Protein AF-A0A2R6EDR6-F1 (afdb_monomer)

Radius of gyration: 17.84 Å; Cα contacts (8 Å, |Δi|>4): 99; chains: 1; bounding box: 62×24×42 Å

Sequence (109 aa):
MAAHDSSTVDLGLPDVAFVVLALLSVALAVVAQLLWILGFDMTGLDAFAPDVVFTVVGPAVSVALVPTAIAAVRYSRRTAAAVGAGVLAAALAVAAFTVRLYALCGPGC

Foldseek 3Di:
DDPPPPVPPPDDPVNVVLVVLLVVLLVCLVVLLVVLVVVCVVVVVPVVDPPCVSQAQRSLLVSLCVSLVVCVVPHPNVSSVVSSVVSSVSSNVVSVVVVVVVVVVPPDD

Secondary structure (DSSP, 8-state):
------------HHHHHHHHHHHHHHHTHHHHHHHHHHHHHHHT-TTTS-HHIIIIIHHHHHHHHHHHHHHHHHS-HHHH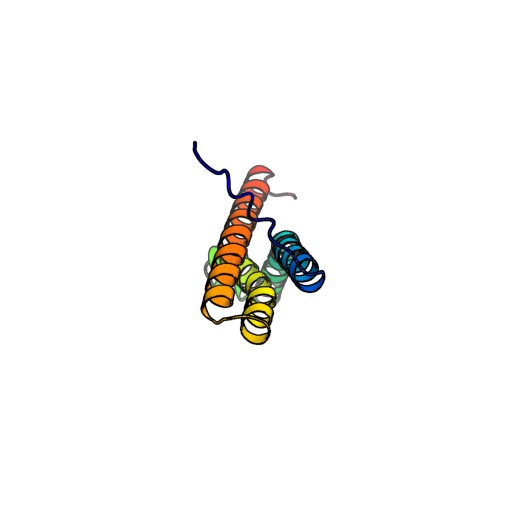HHHHHHHHHHHHHHHHHHHHHHHHH-TT-

pLDDT: mean 84.77, std 14.76, range [40.25, 96.69]

Structure (mmCIF, N/CA/C/O backbone):
data_AF-A0A2R6EDR6-F1
#
_entry.id   AF-A0A2R6EDR6-F1
#
loop_
_atom_site.group_PDB
_atom_site.id
_atom_site.type_symbol
_atom_site.label_atom_id
_atom_site.label_alt_id
_atom_site.label_comp_id
_atom_site.label_asym_id
_atom_site.label_entity_id
_atom_site.label_seq_id
_atom_site.pdbx_PDB_ins_code
_atom_site.Cartn_x
_atom_site.Cartn_y
_atom_site.Cartn_z
_atom_site.occupancy
_atom_site.B_iso_or_equiv
_atom_site.auth_seq_id
_atom_site.auth_comp_id
_atom_site.auth_asym_id
_atom_site.auth_atom_id
_atom_site.pdbx_PDB_model_num
ATOM 1 N N . MET A 1 1 ? -43.194 13.782 10.899 1.00 40.25 1 MET A N 1
ATOM 2 C CA . MET A 1 1 ? -42.186 14.025 11.953 1.00 40.25 1 MET A CA 1
ATOM 3 C C . MET A 1 1 ? -41.065 13.019 11.754 1.00 40.25 1 MET A C 1
ATOM 5 O O . MET A 1 1 ? -41.198 11.887 12.187 1.00 40.25 1 MET A O 1
ATOM 9 N N . ALA A 1 2 ? -40.034 13.391 10.995 1.00 45.50 2 ALA A N 1
ATOM 10 C CA . ALA A 1 2 ? -38.825 12.589 10.842 1.00 45.50 2 ALA A CA 1
ATOM 11 C C . ALA A 1 2 ? -37.788 13.182 11.797 1.00 45.50 2 ALA A C 1
ATOM 13 O O . ALA A 1 2 ? -37.375 14.327 11.619 1.00 45.50 2 ALA A O 1
ATOM 14 N N . ALA A 1 3 ? -37.455 12.447 12.855 1.00 45.38 3 ALA A N 1
ATOM 15 C CA . ALA A 1 3 ? -36.348 12.798 13.723 1.00 45.38 3 ALA A CA 1
ATOM 16 C C . ALA A 1 3 ? -35.061 12.632 12.905 1.00 45.38 3 ALA A C 1
ATOM 18 O O . ALA A 1 3 ? -34.669 11.516 12.569 1.00 45.38 3 ALA A O 1
ATOM 19 N N . HIS A 1 4 ? -34.443 13.750 12.525 1.00 47.88 4 HIS A N 1
ATOM 20 C CA . HIS A 1 4 ? -33.033 13.754 12.170 1.00 47.88 4 HIS A CA 1
ATOM 21 C C . HIS A 1 4 ? -32.268 13.460 13.458 1.00 47.88 4 HIS A C 1
ATOM 23 O O . HIS A 1 4 ? -31.969 14.369 14.228 1.00 47.88 4 HIS A O 1
ATOM 29 N N . ASP A 1 5 ? -32.002 12.179 13.701 1.00 43.84 5 ASP A N 1
ATOM 30 C CA . ASP A 1 5 ? -30.970 11.751 14.635 1.00 43.84 5 ASP A CA 1
ATOM 31 C C . ASP A 1 5 ? -29.640 12.268 14.079 1.00 43.84 5 ASP A C 1
ATOM 33 O O . ASP A 1 5 ? -28.989 11.651 13.231 1.00 43.84 5 ASP A O 1
ATOM 37 N N . SER A 1 6 ? -29.261 13.473 14.501 1.00 50.47 6 SER A N 1
ATOM 38 C CA . SER A 1 6 ? -27.889 13.936 14.405 1.00 50.47 6 SER A CA 1
ATOM 39 C C . SER A 1 6 ? -27.084 13.075 15.370 1.00 50.47 6 SER A C 1
ATOM 41 O O . SER A 1 6 ? -26.890 13.435 16.529 1.00 50.47 6 SER A O 1
ATOM 43 N N . SER A 1 7 ? -26.673 11.897 14.904 1.00 50.16 7 SER A N 1
ATOM 44 C CA . SER A 1 7 ? -25.724 11.044 15.606 1.00 50.16 7 SER A CA 1
ATOM 45 C C . SER A 1 7 ? -24.406 11.807 15.666 1.00 50.16 7 SER A C 1
ATOM 47 O O . SER A 1 7 ? -23.579 11.727 14.759 1.00 50.16 7 SER A O 1
ATOM 49 N N . THR A 1 8 ? -24.242 12.624 16.702 1.00 48.28 8 THR A N 1
ATOM 50 C CA . THR A 1 8 ? -22.974 13.243 17.067 1.00 48.28 8 THR A CA 1
ATOM 51 C C . THR A 1 8 ? -22.008 12.104 17.342 1.00 48.28 8 THR A C 1
ATOM 53 O O . THR A 1 8 ? -22.076 11.453 18.382 1.00 48.28 8 THR A O 1
ATOM 56 N N . VAL A 1 9 ? -21.173 11.792 16.353 1.00 58.84 9 VAL A N 1
ATOM 57 C CA . VAL A 1 9 ? -20.065 10.857 16.516 1.00 58.84 9 VAL A CA 1
ATOM 58 C C . VAL A 1 9 ? -19.105 11.527 17.490 1.00 58.84 9 VAL A C 1
ATOM 60 O O . VAL A 1 9 ? -18.421 12.482 17.128 1.00 58.84 9 VAL A O 1
ATOM 63 N N . ASP A 1 10 ? -19.115 11.073 18.737 1.00 56.03 10 ASP A N 1
ATOM 64 C CA . ASP A 1 10 ? -18.193 11.528 19.773 1.00 56.03 10 ASP A CA 1
ATOM 65 C C . ASP A 1 10 ? -16.808 10.942 19.443 1.00 56.03 10 ASP A C 1
ATOM 67 O O . ASP A 1 10 ? -16.449 9.844 19.870 1.00 56.03 10 ASP A O 1
ATOM 71 N N . LEU A 1 11 ? -16.077 11.603 18.537 1.00 61.75 11 LEU A N 1
ATOM 72 C CA . LEU A 1 11 ? -14.729 11.188 18.156 1.00 61.75 11 LEU A CA 1
ATOM 73 C C . LEU A 1 11 ? -13.779 11.510 19.304 1.00 61.75 11 LEU A C 1
ATOM 75 O O . LEU A 1 11 ? -13.479 12.674 19.579 1.00 61.75 11 LEU A O 1
ATOM 79 N N . GLY A 1 12 ? -13.241 10.468 19.930 1.00 77.19 12 GLY A N 1
ATOM 80 C CA . GLY A 1 12 ? -12.135 10.641 20.853 1.00 77.19 12 GLY A CA 1
ATOM 81 C C . GLY A 1 12 ? -10.914 11.213 20.126 1.00 77.19 12 GLY A C 1
ATOM 82 O O . GLY A 1 12 ? -10.656 10.907 18.961 1.00 77.19 12 GLY A O 1
ATOM 83 N N . LEU A 1 13 ? -10.090 11.984 20.841 1.00 82.19 13 LEU A N 1
ATOM 84 C CA . LEU A 1 13 ? -8.745 12.374 20.395 1.00 82.19 13 LEU A CA 1
ATOM 85 C C . LEU A 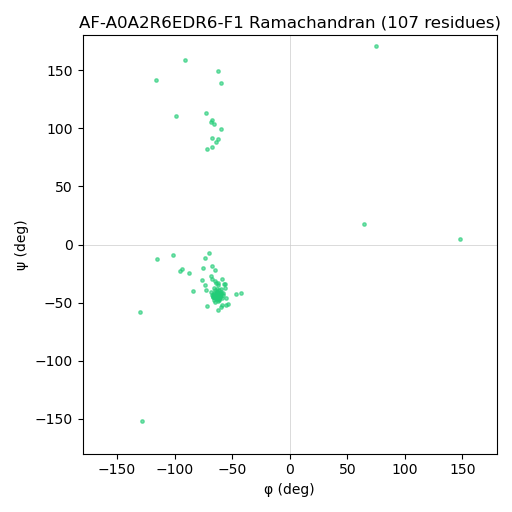1 13 ? -7.935 11.222 19.739 1.00 82.19 13 LEU A C 1
ATOM 87 O O . LEU A 1 13 ? -7.300 11.478 18.712 1.00 82.19 13 LEU A O 1
ATOM 91 N N . PRO A 1 14 ? -7.944 9.967 20.253 1.00 81.75 14 PRO A N 1
ATOM 92 C CA . PRO A 1 14 ? -7.264 8.852 19.585 1.00 81.75 14 PRO A CA 1
ATOM 93 C C . PRO A 1 14 ? -7.817 8.520 18.191 1.00 81.75 14 PRO A C 1
ATOM 95 O O . PRO A 1 14 ? -7.036 8.148 17.317 1.00 81.75 14 PRO A O 1
ATOM 98 N N . ASP A 1 15 ? -9.117 8.692 17.954 1.00 85.88 15 ASP A N 1
ATOM 99 C CA . ASP A 1 15 ? -9.733 8.420 16.652 1.00 85.88 15 ASP A CA 1
ATOM 100 C C . ASP A 1 15 ? -9.351 9.492 15.630 1.00 85.88 15 ASP A C 1
ATOM 102 O O . ASP A 1 15 ? -9.016 9.177 14.489 1.00 85.88 15 ASP A O 1
ATOM 106 N N . VAL A 1 16 ? -9.296 10.758 16.057 1.00 87.75 16 VAL A N 1
ATOM 107 C CA . VAL A 1 16 ? -8.802 11.861 15.218 1.00 87.75 16 VAL A CA 1
ATOM 108 C C . VAL A 1 16 ? -7.335 11.643 14.848 1.00 87.75 16 VAL A C 1
ATOM 110 O O . VAL A 1 16 ? -6.974 11.741 13.676 1.00 87.75 16 VAL A O 1
ATOM 113 N N . ALA A 1 17 ? -6.490 11.292 15.822 1.00 88.56 17 ALA A N 1
ATOM 114 C CA . ALA A 1 17 ? -5.079 11.002 15.574 1.00 88.56 17 ALA A CA 1
ATOM 115 C C . ALA A 1 17 ? -4.899 9.831 14.593 1.00 88.56 17 ALA A C 1
ATOM 117 O O . ALA A 1 17 ? -4.030 9.877 13.722 1.00 88.56 17 ALA A O 1
ATOM 118 N N . PHE A 1 18 ? -5.749 8.807 14.694 1.00 90.94 18 PHE A N 1
ATOM 119 C CA . PHE A 1 18 ? -5.739 7.674 13.778 1.00 90.94 18 PHE A CA 1
ATOM 120 C C . PHE A 1 18 ? -6.152 8.062 12.351 1.00 90.94 18 PHE A C 1
ATOM 122 O O . PHE A 1 18 ? -5.496 7.660 11.390 1.00 90.94 18 PHE A O 1
ATOM 129 N N . VAL A 1 19 ? -7.194 8.883 12.195 1.00 90.12 19 VAL A N 1
ATOM 130 C CA . VAL A 1 19 ? -7.610 9.395 10.879 1.00 90.12 19 VAL A CA 1
ATOM 131 C C . VAL A 1 19 ? -6.501 10.235 10.249 1.00 90.12 19 VAL A C 1
ATOM 133 O O . VAL A 1 19 ? -6.165 10.031 9.083 1.00 90.12 19 VAL A O 1
ATOM 136 N N . VAL A 1 20 ? -5.879 11.130 11.020 1.00 92.25 20 VAL A N 1
ATOM 137 C CA . VAL A 1 20 ? -4.739 11.933 10.552 1.00 92.25 20 VAL A CA 1
ATOM 138 C C . VAL A 1 20 ? -3.584 11.032 10.121 1.00 92.25 20 VAL A C 1
ATOM 140 O O . VAL A 1 20 ? -3.003 11.254 9.063 1.00 92.25 20 VAL A O 1
ATOM 143 N N . LEU A 1 21 ? -3.283 9.977 10.881 1.00 92.50 21 LEU A N 1
ATOM 144 C CA . LEU A 1 21 ? -2.257 9.004 10.514 1.00 92.50 21 LEU A CA 1
ATOM 145 C C . LEU A 1 21 ? -2.581 8.288 9.196 1.00 92.50 21 LEU A C 1
ATOM 147 O O . LEU A 1 21 ? -1.693 8.123 8.361 1.00 92.50 21 LEU A O 1
ATOM 151 N N . ALA A 1 22 ? -3.831 7.869 8.995 1.00 90.94 22 ALA A N 1
ATOM 152 C CA . ALA A 1 22 ? -4.255 7.222 7.757 1.00 90.94 22 ALA A CA 1
ATOM 153 C C . ALA A 1 22 ? -4.123 8.170 6.552 1.00 90.94 22 ALA A C 1
ATOM 155 O O . ALA A 1 2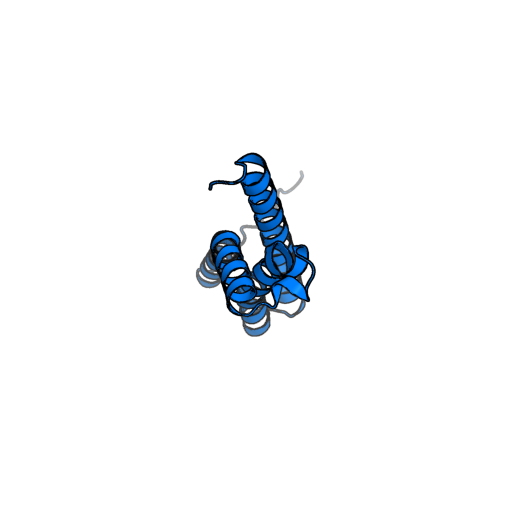2 ? -3.626 7.763 5.504 1.00 90.94 22 ALA A O 1
ATOM 156 N N . LEU A 1 23 ? -4.491 9.444 6.713 1.00 93.50 23 LEU A N 1
ATOM 157 C CA . LEU A 1 23 ? -4.325 10.463 5.673 1.00 93.50 23 LEU A CA 1
ATOM 158 C C . LEU A 1 23 ? -2.851 10.752 5.375 1.00 93.50 23 LEU A C 1
ATOM 160 O O . LEU A 1 23 ? -2.461 10.817 4.210 1.00 93.50 23 LEU A O 1
ATOM 164 N N . LEU A 1 24 ? -2.020 10.880 6.413 1.00 94.44 24 LEU A N 1
ATOM 165 C CA . LEU A 1 24 ? -0.576 11.051 6.259 1.00 94.44 24 LEU A CA 1
ATOM 166 C C . LEU A 1 24 ? 0.046 9.850 5.547 1.00 94.44 24 LEU A C 1
ATOM 168 O O . LEU A 1 24 ? 0.845 10.035 4.639 1.00 94.44 24 LEU A O 1
ATOM 172 N N . SER A 1 25 ? -0.359 8.629 5.895 1.00 92.56 25 SER A N 1
ATOM 173 C CA . SER A 1 25 ? 0.078 7.410 5.208 1.00 92.56 25 SER A CA 1
ATOM 174 C C . SER A 1 25 ? -0.214 7.470 3.701 1.00 92.56 25 SER A C 1
ATOM 176 O O . SER A 1 25 ? 0.687 7.223 2.900 1.00 92.56 25 SER A O 1
ATOM 178 N N . VAL A 1 26 ? -1.419 7.892 3.298 1.00 92.62 26 VAL A N 1
ATOM 179 C CA . VAL A 1 26 ? -1.750 8.088 1.874 1.00 92.62 26 VAL A CA 1
ATOM 180 C C . VAL A 1 26 ? -0.883 9.180 1.242 1.00 92.62 26 VAL A C 1
ATOM 182 O O . VAL A 1 26 ? -0.390 8.995 0.133 1.00 92.62 26 VAL A O 1
ATOM 185 N N . ALA A 1 27 ? -0.646 10.299 1.932 1.00 92.25 27 ALA A N 1
ATOM 186 C CA . ALA A 1 27 ? 0.222 11.365 1.426 1.00 92.25 27 ALA A CA 1
ATOM 187 C C . ALA A 1 27 ? 1.676 10.894 1.221 1.00 92.25 27 ALA A C 1
ATOM 189 O O . ALA A 1 27 ? 2.329 11.290 0.256 1.00 92.25 27 ALA A O 1
ATOM 190 N N . LEU A 1 28 ? 2.167 9.992 2.079 1.00 92.94 28 LEU A N 1
ATOM 191 C CA . LEU A 1 28 ? 3.480 9.363 1.932 1.00 92.94 28 LEU A CA 1
ATOM 192 C C . LEU A 1 28 ? 3.567 8.376 0.754 1.00 92.94 28 LEU A C 1
ATOM 194 O O . LEU A 1 28 ? 4.675 7.938 0.445 1.00 92.94 28 LEU A O 1
ATOM 198 N N . ALA A 1 29 ? 2.468 8.049 0.061 1.00 91.25 29 ALA A N 1
ATOM 199 C CA . AL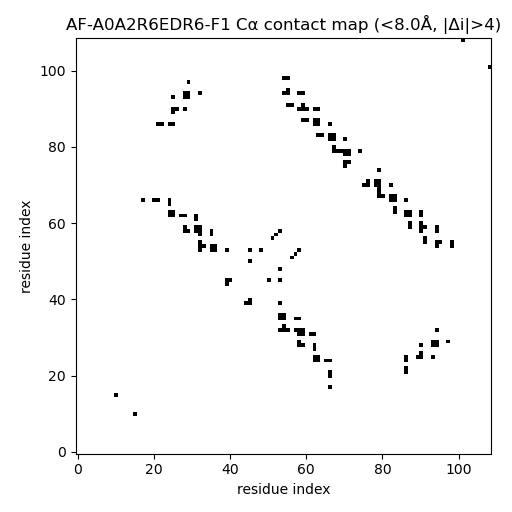A A 1 29 ? 2.491 7.133 -1.084 1.00 91.25 29 ALA A CA 1
ATOM 200 C C . ALA A 1 29 ? 3.461 7.586 -2.186 1.00 91.25 29 ALA A C 1
ATOM 202 O O . ALA A 1 29 ? 4.161 6.751 -2.750 1.00 91.25 29 ALA A O 1
ATOM 203 N N . VAL A 1 30 ? 3.570 8.895 -2.443 1.00 91.19 30 VAL A N 1
ATOM 204 C CA . VAL A 1 30 ? 4.510 9.446 -3.439 1.00 91.19 30 VAL A CA 1
ATOM 205 C C . VAL A 1 30 ? 5.962 9.215 -3.013 1.00 91.19 30 VAL A C 1
ATOM 207 O O . VAL A 1 30 ? 6.798 8.808 -3.814 1.00 91.19 30 VAL A O 1
ATOM 210 N N . VAL A 1 31 ? 6.269 9.422 -1.731 1.00 93.25 31 VAL A N 1
ATOM 211 C CA . VAL A 1 31 ? 7.618 9.195 -1.190 1.00 93.25 31 VAL A CA 1
ATOM 212 C C . VAL A 1 31 ? 7.962 7.708 -1.229 1.00 93.25 31 VAL A C 1
ATOM 214 O O . VAL A 1 31 ? 9.042 7.341 -1.684 1.00 93.25 31 VAL A O 1
ATOM 217 N N . ALA A 1 32 ? 7.034 6.844 -0.808 1.00 92.75 32 ALA A N 1
ATOM 218 C CA . ALA A 1 32 ? 7.202 5.399 -0.903 1.00 92.75 32 ALA A CA 1
ATOM 219 C C . ALA A 1 32 ? 7.435 4.965 -2.356 1.00 92.75 32 ALA A C 1
ATOM 221 O O . ALA A 1 32 ? 8.318 4.157 -2.616 1.00 92.75 32 ALA A O 1
ATOM 222 N N . GLN A 1 33 ? 6.706 5.547 -3.307 1.00 92.56 33 GLN A N 1
ATOM 223 C CA . GLN A 1 33 ? 6.867 5.264 -4.728 1.00 92.56 33 GLN A CA 1
ATOM 224 C C . GLN A 1 33 ? 8.281 5.568 -5.226 1.00 92.56 33 GLN A C 1
ATOM 226 O O . GLN A 1 33 ? 8.890 4.710 -5.861 1.00 92.56 33 GLN A O 1
ATOM 231 N N . LEU A 1 34 ? 8.843 6.723 -4.868 1.00 91.25 34 LEU A N 1
ATOM 232 C CA . LEU A 1 34 ? 10.226 7.065 -5.213 1.00 91.25 34 LEU A CA 1
ATOM 233 C C . LEU A 1 34 ? 11.242 6.100 -4.590 1.00 91.25 34 LEU A C 1
ATOM 235 O O . LEU A 1 34 ? 12.182 5.680 -5.260 1.00 91.25 34 LEU A O 1
ATOM 239 N N . LEU A 1 35 ? 11.045 5.717 -3.325 1.00 93.94 35 LEU A N 1
ATOM 240 C CA . LEU A 1 35 ? 11.939 4.783 -2.635 1.00 93.94 35 LEU A CA 1
ATOM 241 C C . LEU A 1 35 ? 11.916 3.385 -3.258 1.00 93.94 35 LEU A C 1
ATOM 243 O O . LEU A 1 35 ? 12.963 2.750 -3.360 1.00 93.94 35 LEU A O 1
ATOM 247 N N . TRP A 1 36 ? 10.746 2.908 -3.680 1.00 94.69 36 TRP A N 1
ATOM 248 C CA . TRP A 1 36 ? 10.625 1.626 -4.370 1.00 94.69 36 TRP A CA 1
ATOM 249 C C . TRP A 1 36 ? 11.294 1.652 -5.742 1.00 94.69 36 TRP A C 1
ATOM 251 O O . TRP A 1 36 ? 12.034 0.724 -6.050 1.00 94.69 36 TRP A O 1
ATOM 261 N N . ILE A 1 37 ? 11.079 2.709 -6.532 1.00 90.00 37 ILE A N 1
ATOM 262 C CA . ILE A 1 37 ? 11.727 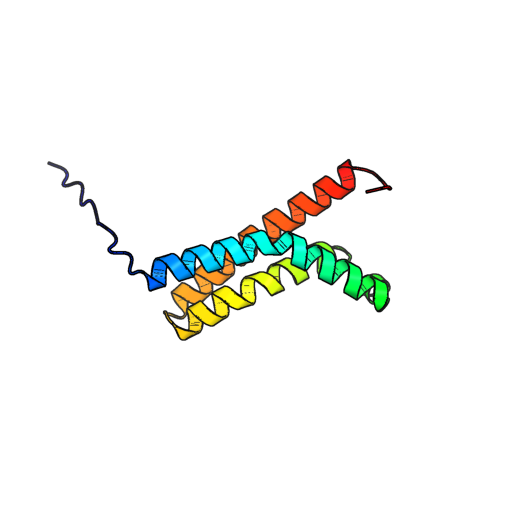2.869 -7.842 1.00 90.00 37 ILE A CA 1
ATOM 263 C C . ILE A 1 37 ? 13.249 2.871 -7.675 1.00 90.00 37 ILE A C 1
ATOM 265 O O . ILE A 1 37 ? 13.929 2.052 -8.286 1.00 90.00 37 ILE A O 1
ATOM 269 N N . LEU A 1 38 ? 13.774 3.717 -6.784 1.00 91.00 38 LEU A N 1
ATOM 270 C CA . LEU A 1 38 ? 15.210 3.799 -6.521 1.00 91.00 38 LEU A CA 1
ATOM 271 C C . LEU A 1 38 ? 15.776 2.471 -6.001 1.00 91.00 38 LEU A C 1
ATOM 273 O O . LEU A 1 38 ? 16.861 2.058 -6.394 1.00 91.00 38 LEU A O 1
ATOM 277 N N . GLY A 1 39 ? 15.053 1.796 -5.107 1.00 90.25 39 GLY A N 1
ATOM 278 C CA . GLY A 1 39 ? 15.478 0.513 -4.556 1.00 90.25 39 GLY A CA 1
ATOM 279 C C . GLY A 1 39 ? 15.562 -0.583 -5.617 1.00 90.25 39 GLY A C 1
ATOM 280 O O . GLY A 1 39 ? 16.531 -1.340 -5.629 1.00 90.25 39 GLY A O 1
ATOM 281 N N . PHE A 1 40 ? 14.574 -0.660 -6.511 1.00 92.06 40 PHE A N 1
ATOM 282 C CA . PHE A 1 40 ? 14.554 -1.646 -7.595 1.00 92.06 40 PHE A CA 1
ATOM 283 C C . PHE A 1 40 ? 15.639 -1.372 -8.638 1.00 92.06 40 PHE A C 1
ATOM 285 O O . PHE A 1 40 ? 16.331 -2.311 -9.025 1.00 92.06 40 PHE A O 1
ATOM 292 N N . ASP A 1 41 ? 15.851 -0.107 -8.997 1.00 88.12 41 ASP A N 1
ATOM 293 C CA . ASP A 1 41 ? 16.903 0.320 -9.928 1.00 88.12 41 ASP A CA 1
ATOM 294 C C . ASP A 1 41 ? 18.307 -0.001 -9.379 1.00 88.12 41 ASP A C 1
ATOM 296 O O . ASP A 1 41 ? 19.112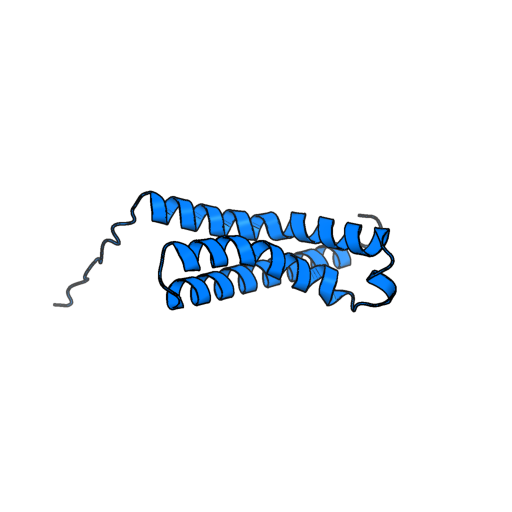 -0.680 -10.012 1.00 88.12 41 ASP A O 1
ATOM 300 N N . MET A 1 42 ? 18.574 0.354 -8.116 1.00 91.88 42 MET A N 1
ATOM 301 C CA . MET A 1 42 ? 19.872 0.099 -7.469 1.00 91.88 42 MET A CA 1
ATOM 302 C C . MET A 1 42 ? 20.190 -1.391 -7.279 1.00 91.88 42 MET A C 1
ATOM 304 O O . MET A 1 42 ? 21.351 -1.757 -7.093 1.00 91.88 42 MET A O 1
ATOM 308 N N . THR A 1 43 ? 19.175 -2.255 -7.275 1.00 89.94 43 THR A N 1
ATOM 309 C CA . THR A 1 43 ? 19.335 -3.706 -7.093 1.00 89.94 43 THR A CA 1
ATOM 310 C C . THR A 1 43 ? 19.260 -4.492 -8.401 1.00 89.94 43 THR A C 1
ATOM 312 O O . THR A 1 43 ? 19.542 -5.691 -8.388 1.00 89.94 43 THR A O 1
ATOM 315 N N . GLY A 1 44 ? 18.891 -3.850 -9.515 1.00 84.56 44 GLY A N 1
ATOM 316 C CA . GLY A 1 44 ? 18.626 -4.513 -10.795 1.00 84.56 44 GLY A CA 1
ATOM 317 C C . GLY A 1 44 ? 17.422 -5.464 -10.757 1.00 84.56 44 GLY A C 1
ATOM 318 O O . GLY A 1 44 ? 17.313 -6.367 -11.588 1.00 84.56 44 GLY A O 1
ATOM 319 N N . LEU A 1 45 ? 16.551 -5.332 -9.747 1.00 85.88 45 LEU A N 1
ATOM 320 C CA . LEU A 1 45 ? 15.333 -6.139 -9.597 1.00 85.88 45 LEU A CA 1
ATOM 321 C C . LEU A 1 45 ? 14.233 -5.706 -10.575 1.00 85.88 45 LEU A C 1
ATOM 323 O O . LEU A 1 45 ? 13.324 -6.489 -10.860 1.00 85.88 45 LEU A O 1
ATOM 327 N N . ASP A 1 46 ? 14.326 -4.485 -11.094 1.00 82.38 46 ASP A N 1
ATOM 328 C CA . ASP A 1 46 ? 13.477 -3.929 -12.148 1.00 82.38 46 ASP A CA 1
ATOM 329 C C . ASP A 1 46 ? 13.484 -4.792 -13.422 1.00 82.38 46 ASP A C 1
ATOM 331 O O . ASP A 1 46 ? 12.441 -4.985 -14.039 1.00 82.38 46 ASP A O 1
ATOM 335 N N . ALA A 1 47 ? 14.610 -5.430 -13.755 1.00 83.25 47 ALA A N 1
ATOM 336 C CA . ALA A 1 47 ? 14.708 -6.338 -14.901 1.00 83.25 47 ALA A CA 1
ATOM 337 C C . ALA A 1 47 ? 13.884 -7.636 -14.753 1.00 83.25 47 ALA A C 1
ATOM 339 O O . ALA A 1 47 ? 13.618 -8.322 -15.743 1.00 83.25 47 ALA A O 1
ATOM 340 N N . PHE A 1 48 ? 13.494 -8.001 -13.526 1.00 88.31 48 PHE A N 1
ATOM 341 C CA . PHE A 1 48 ? 12.840 -9.280 -13.215 1.00 88.31 48 PHE A CA 1
ATOM 342 C C . PHE A 1 48 ? 11.399 -9.133 -12.717 1.00 88.31 48 PHE A C 1
ATOM 344 O O . PHE A 1 48 ? 10.674 -10.128 -12.643 1.00 88.31 48 PHE A O 1
ATOM 351 N N . ALA A 1 49 ? 10.972 -7.918 -12.373 1.00 85.69 49 ALA A N 1
ATOM 352 C CA . ALA A 1 49 ? 9.631 -7.629 -11.888 1.00 85.69 49 ALA A CA 1
ATOM 353 C C . ALA A 1 49 ? 8.894 -6.697 -12.861 1.00 85.69 49 ALA A C 1
ATOM 355 O O . ALA A 1 49 ? 9.493 -5.760 -13.374 1.00 85.69 49 ALA A O 1
ATOM 356 N N . PRO A 1 50 ? 7.584 -6.888 -13.097 1.00 89.50 50 PRO A N 1
ATOM 357 C CA . PRO A 1 50 ? 6.815 -5.939 -13.895 1.00 89.50 50 PRO A CA 1
ATOM 358 C C . PRO A 1 50 ? 6.835 -4.534 -13.276 1.00 89.50 50 PRO A C 1
ATOM 360 O O . PRO A 1 50 ? 6.601 -4.407 -12.072 1.00 89.50 50 PRO A O 1
ATOM 363 N N . ASP A 1 51 ? 6.978 -3.490 -14.099 1.00 88.62 51 ASP A N 1
ATOM 364 C CA . ASP A 1 51 ? 7.032 -2.080 -13.667 1.00 88.62 51 ASP A CA 1
ATOM 365 C C . ASP A 1 51 ? 5.944 -1.695 -12.666 1.00 88.62 51 ASP A C 1
ATOM 367 O O . ASP A 1 51 ? 6.191 -1.037 -11.655 1.00 88.62 51 ASP A O 1
ATOM 371 N N . VAL A 1 52 ? 4.714 -2.151 -12.905 1.00 90.06 52 VAL A N 1
ATOM 372 C CA . VAL A 1 52 ? 3.548 -1.864 -12.054 1.00 90.06 52 VAL A CA 1
ATOM 373 C C . VAL A 1 52 ? 3.754 -2.337 -10.607 1.00 90.06 52 VAL A C 1
ATOM 375 O O . VAL A 1 52 ? 3.215 -1.736 -9.674 1.00 90.06 52 VAL A O 1
ATOM 378 N N . VAL A 1 53 ? 4.546 -3.391 -10.391 1.00 91.38 53 VAL A N 1
ATOM 379 C CA . VAL A 1 53 ? 4.799 -3.945 -9.058 1.00 91.38 53 VAL A CA 1
ATOM 380 C C . VAL A 1 53 ? 5.568 -2.954 -8.196 1.00 91.38 53 VAL A C 1
ATOM 382 O O . VAL A 1 53 ? 5.145 -2.701 -7.073 1.00 91.38 53 VAL A O 1
ATOM 385 N N . PHE A 1 54 ? 6.646 -2.358 -8.700 1.00 90.50 54 PHE A N 1
ATOM 386 C CA . PHE A 1 54 ? 7.470 -1.442 -7.907 1.00 90.50 54 PHE A CA 1
ATOM 387 C C . PHE A 1 54 ? 7.069 0.030 -8.064 1.00 90.50 54 PHE A C 1
ATOM 389 O O . PHE A 1 54 ? 7.323 0.825 -7.166 1.00 90.50 54 PHE A O 1
ATOM 396 N N . THR A 1 55 ? 6.372 0.404 -9.140 1.00 90.50 55 THR A N 1
ATOM 397 C CA . THR A 1 55 ? 5.887 1.784 -9.333 1.00 90.50 55 THR A CA 1
ATOM 398 C C . THR A 1 55 ? 4.522 2.058 -8.701 1.00 90.50 55 THR A C 1
ATOM 400 O O . THR A 1 55 ? 4.223 3.210 -8.402 1.00 90.50 55 THR A O 1
ATOM 403 N N . VAL A 1 56 ? 3.678 1.040 -8.493 1.00 92.62 56 VAL A N 1
ATOM 404 C CA . VAL A 1 56 ? 2.295 1.236 -8.014 1.00 92.62 56 VAL A CA 1
ATOM 405 C C . VAL A 1 56 ? 1.972 0.342 -6.821 1.00 92.62 56 VAL A C 1
ATOM 407 O O . VAL A 1 56 ? 1.612 0.840 -5.753 1.00 92.62 56 VAL A O 1
ATOM 410 N N . VAL A 1 57 ? 2.102 -0.978 -6.976 1.00 93.94 57 VAL A N 1
ATOM 411 C CA . VAL A 1 57 ? 1.578 -1.940 -5.991 1.00 93.94 57 VAL A CA 1
ATOM 412 C C . VAL A 1 57 ? 2.399 -1.948 -4.701 1.00 93.94 57 VAL A C 1
ATOM 414 O O . VAL A 1 57 ? 1.842 -1.772 -3.620 1.00 93.94 57 VAL A O 1
ATOM 417 N N . GLY A 1 58 ? 3.714 -2.125 -4.797 1.00 93.56 58 GLY A N 1
ATOM 418 C CA . GL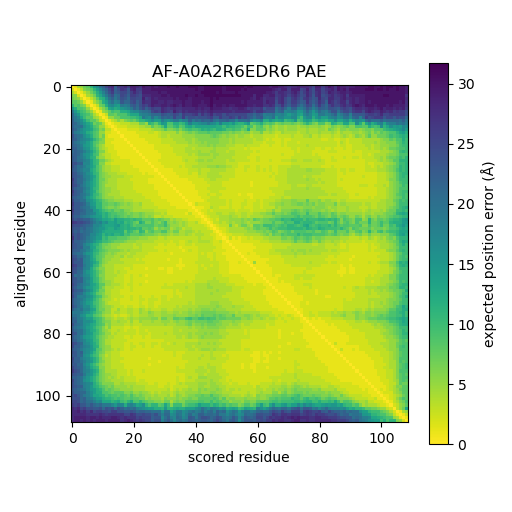Y A 1 58 ? 4.642 -2.160 -3.667 1.00 93.56 58 GLY A CA 1
ATOM 419 C C . GLY A 1 58 ? 4.563 -0.909 -2.787 1.00 93.56 58 GLY A C 1
ATOM 420 O O . GLY A 1 58 ? 4.321 -1.040 -1.581 1.00 93.56 58 GLY A O 1
ATOM 421 N N . PRO A 1 59 ? 4.658 0.301 -3.369 1.00 93.69 59 PRO A N 1
ATOM 422 C CA . PRO A 1 59 ? 4.460 1.555 -2.649 1.00 93.69 59 PRO A CA 1
ATOM 423 C C . PRO A 1 59 ? 3.123 1.608 -1.910 1.00 93.69 59 PRO A C 1
ATOM 425 O O . PRO A 1 59 ? 3.103 1.839 -0.700 1.00 93.69 59 PRO A O 1
ATOM 428 N N . ALA A 1 60 ? 2.015 1.321 -2.602 1.00 93.81 60 ALA A N 1
ATOM 429 C CA . ALA A 1 60 ? 0.675 1.400 -2.027 1.00 93.81 60 ALA A CA 1
ATOM 430 C C . ALA A 1 60 ? 0.468 0.405 -0.875 1.00 93.81 60 ALA A C 1
ATOM 432 O O . ALA A 1 60 ? -0.096 0.758 0.163 1.00 93.81 60 ALA A O 1
ATOM 433 N N . VAL A 1 61 ? 0.974 -0.823 -1.021 1.00 95.38 61 VAL A N 1
ATOM 434 C CA . VAL A 1 61 ? 0.940 -1.834 0.044 1.00 95.38 61 VAL A CA 1
ATOM 435 C C . VAL A 1 61 ? 1.772 -1.379 1.241 1.00 95.38 61 VAL A C 1
ATOM 437 O O . VAL A 1 61 ? 1.304 -1.465 2.376 1.00 95.38 61 VAL A O 1
ATOM 440 N N . SER A 1 62 ? 2.977 -0.854 1.003 1.00 95.06 62 SER A N 1
ATOM 441 C CA . SER A 1 62 ? 3.880 -0.438 2.080 1.00 95.06 62 SER A CA 1
ATOM 442 C C . SER A 1 62 ? 3.278 0.651 2.971 1.00 95.06 62 SER A C 1
ATOM 444 O O . SER A 1 62 ? 3.337 0.536 4.197 1.00 95.06 62 SER A O 1
ATOM 446 N N . VAL A 1 63 ? 2.611 1.652 2.386 1.00 95.44 63 VAL A N 1
ATOM 447 C CA . VAL A 1 63 ? 1.966 2.714 3.171 1.00 95.44 63 VAL A CA 1
ATOM 448 C C . VAL A 1 63 ? 0.697 2.233 3.870 1.00 95.44 63 VAL A C 1
ATOM 450 O O . VAL A 1 63 ? 0.458 2.625 5.013 1.00 95.44 63 VAL A O 1
ATOM 453 N N . ALA A 1 64 ? -0.075 1.333 3.252 1.00 94.69 64 ALA A N 1
ATOM 454 C CA . ALA A 1 64 ? -1.304 0.798 3.836 1.00 94.69 64 ALA A CA 1
ATOM 455 C C . ALA A 1 64 ? -1.064 -0.109 5.053 1.00 94.69 64 ALA A C 1
ATOM 457 O O . ALA A 1 64 ? -1.925 -0.194 5.933 1.00 94.69 64 ALA A O 1
ATOM 458 N N . LEU A 1 65 ? 0.098 -0.762 5.154 1.00 93.62 65 LEU A N 1
ATOM 459 C CA . LEU A 1 65 ? 0.394 -1.693 6.248 1.00 93.62 65 LEU A CA 1
ATOM 460 C C . LEU A 1 65 ? 0.343 -1.032 7.629 1.00 93.62 65 LEU A C 1
ATOM 462 O O . LEU A 1 65 ? -0.233 -1.604 8.551 1.00 93.62 65 LEU A O 1
ATOM 466 N N . VAL A 1 66 ? 0.900 0.172 7.776 1.00 92.38 66 VAL A N 1
ATOM 467 C CA . VAL A 1 66 ? 1.006 0.862 9.074 1.00 92.38 66 VAL A CA 1
ATOM 468 C C . VAL A 1 66 ? -0.366 1.167 9.699 1.00 92.38 66 VAL A C 1
ATOM 470 O O . VAL A 1 66 ? -0.622 0.692 10.811 1.00 92.38 66 VAL A O 1
ATOM 473 N N . PRO A 1 67 ? -1.290 1.890 9.031 1.00 90.62 67 PRO A N 1
ATOM 474 C CA . PRO A 1 67 ? -2.616 2.145 9.589 1.00 90.62 67 PRO A CA 1
ATOM 475 C C . PRO A 1 67 ? -3.433 0.856 9.739 1.00 90.62 67 PRO A C 1
ATOM 477 O O . PRO A 1 67 ? -4.184 0.735 10.703 1.00 90.62 67 PRO A O 1
ATOM 480 N N . THR A 1 68 ? -3.246 -0.141 8.865 1.00 92.81 68 THR A N 1
ATOM 481 C CA . THR A 1 68 ? -3.915 -1.451 8.992 1.00 92.81 68 THR A CA 1
ATOM 482 C C . THR A 1 68 ? -3.472 -2.198 10.248 1.00 92.81 68 THR A C 1
ATOM 484 O O . THR A 1 68 ? -4.307 -2.714 10.991 1.00 92.81 68 THR A O 1
ATOM 487 N N . ALA A 1 69 ? -2.165 -2.243 10.513 1.00 92.81 69 ALA A N 1
ATOM 488 C CA . ALA A 1 69 ? -1.602 -2.906 11.684 1.00 92.81 69 ALA A CA 1
ATOM 489 C C . ALA A 1 69 ? -2.060 -2.223 12.977 1.00 92.81 69 ALA A C 1
ATOM 491 O O . ALA A 1 69 ? -2.501 -2.890 13.911 1.00 92.81 69 ALA A O 1
ATOM 492 N N . ILE A 1 70 ? -2.041 -0.888 13.009 1.00 91.25 70 ILE A N 1
ATOM 493 C CA . ILE A 1 70 ? -2.537 -0.120 14.157 1.00 91.25 70 ILE A CA 1
ATOM 494 C C . ILE A 1 70 ? -4.035 -0.360 14.352 1.00 91.25 70 ILE A C 1
ATOM 496 O O . ILE A 1 70 ? -4.471 -0.589 15.482 1.00 91.25 70 ILE A O 1
ATOM 500 N N . ALA A 1 71 ? -4.813 -0.395 13.266 1.00 90.94 71 ALA A N 1
ATOM 501 C CA . ALA A 1 71 ? -6.235 -0.696 13.334 1.00 90.94 71 ALA A CA 1
ATOM 502 C C . ALA A 1 71 ? -6.517 -2.098 13.891 1.00 90.94 71 ALA A C 1
ATOM 504 O O . ALA A 1 71 ? -7.443 -2.276 14.680 1.00 90.94 71 ALA A O 1
ATOM 505 N N . ALA A 1 72 ? -5.702 -3.086 13.513 1.00 92.44 72 ALA A N 1
ATOM 506 C CA . ALA A 1 72 ? -5.830 -4.463 13.983 1.00 92.44 72 ALA A CA 1
ATOM 507 C C . ALA A 1 72 ? -5.516 -4.618 15.478 1.00 92.44 72 ALA A C 1
ATOM 509 O O . ALA A 1 72 ? -6.080 -5.499 16.122 1.00 92.44 72 ALA A O 1
ATOM 510 N N . VAL A 1 73 ? -4.633 -3.771 16.019 1.00 92.88 73 VAL A N 1
ATOM 511 C CA . VAL A 1 73 ? -4.254 -3.779 17.441 1.00 92.88 73 VAL A CA 1
ATOM 512 C C . VAL A 1 73 ? -5.239 -2.987 18.300 1.00 92.88 73 VAL A C 1
ATOM 514 O O . VAL A 1 73 ? -5.537 -3.391 19.422 1.00 92.88 73 VAL A O 1
ATOM 517 N N . ARG A 1 74 ? -5.713 -1.836 17.811 1.00 90.88 74 ARG A N 1
ATOM 518 C CA . ARG A 1 74 ? -6.505 -0.882 18.606 1.00 90.88 74 ARG A CA 1
ATOM 519 C C . ARG A 1 74 ? -8.015 -1.040 18.458 1.00 90.88 74 ARG A C 1
ATOM 521 O O . ARG A 1 74 ? -8.741 -0.624 19.354 1.00 90.88 74 ARG A O 1
ATOM 528 N N . TYR A 1 75 ? -8.479 -1.625 17.359 1.00 88.00 75 TYR A N 1
ATOM 529 C CA . TYR A 1 75 ? -9.898 -1.742 17.033 1.00 88.00 75 TYR A CA 1
ATOM 530 C C . TYR A 1 75 ? -10.263 -3.199 16.708 1.00 88.00 75 TYR A C 1
ATOM 532 O O . TYR A 1 75 ? -9.665 -4.146 17.214 1.00 88.00 75 TYR A O 1
ATOM 540 N N . SER A 1 76 ? -11.288 -3.400 15.877 1.00 91.31 76 SER A N 1
ATOM 541 C CA . SER A 1 76 ? -11.731 -4.723 15.444 1.00 91.31 76 SER A CA 1
ATOM 542 C C . SER A 1 76 ? -11.046 -5.164 14.147 1.00 91.31 76 SER A C 1
ATOM 544 O O . SER A 1 76 ? -10.646 -4.340 13.323 1.00 91.31 76 SER A O 1
ATOM 546 N N . ARG A 1 77 ? -11.027 -6.478 13.884 1.00 90.94 77 ARG A N 1
ATOM 547 C CA . ARG A 1 77 ? -10.572 -7.023 12.588 1.00 90.94 77 ARG A CA 1
ATOM 548 C C . ARG A 1 77 ? -11.350 -6.459 11.395 1.00 90.94 77 ARG A C 1
ATOM 550 O O . ARG A 1 77 ? -10.768 -6.275 10.332 1.00 90.94 77 ARG A O 1
ATOM 557 N N . ARG A 1 78 ? -12.649 -6.171 11.561 1.00 93.69 78 ARG A N 1
ATOM 558 C CA . ARG A 1 78 ? -13.470 -5.553 10.504 1.00 93.69 78 ARG A CA 1
ATOM 559 C C . ARG A 1 78 ? -13.019 -4.123 10.223 1.00 93.69 78 ARG A C 1
ATOM 561 O O . ARG A 1 78 ? -12.870 -3.761 9.063 1.00 93.69 78 ARG A O 1
ATOM 568 N N . THR A 1 79 ? -12.749 -3.345 11.272 1.00 89.38 79 THR A N 1
ATOM 569 C CA . THR A 1 79 ? -12.216 -1.980 11.155 1.00 89.38 79 THR A CA 1
ATOM 570 C C . THR A 1 79 ? -10.850 -1.995 10.479 1.00 89.38 79 THR A C 1
ATOM 572 O O . THR A 1 79 ? -10.625 -1.232 9.549 1.00 89.38 79 THR A O 1
ATOM 575 N N . ALA A 1 80 ? -9.968 -2.913 10.878 1.00 91.75 80 ALA A N 1
ATOM 576 C CA . ALA A 1 80 ? -8.653 -3.061 10.268 1.00 91.75 80 ALA A CA 1
ATOM 577 C C . ALA A 1 80 ? -8.725 -3.400 8.779 1.00 91.75 80 ALA A C 1
ATOM 579 O O . ALA A 1 80 ? -8.048 -2.763 7.978 1.00 91.75 80 ALA A O 1
ATOM 580 N N . ALA A 1 81 ? -9.589 -4.343 8.396 1.00 93.44 81 ALA A N 1
ATOM 581 C CA . ALA A 1 81 ? -9.804 -4.681 6.994 1.00 93.44 81 ALA A CA 1
ATOM 582 C C . ALA A 1 81 ? -10.362 -3.492 6.194 1.00 93.44 81 ALA A C 1
ATOM 584 O O . ALA A 1 81 ? -9.885 -3.222 5.095 1.00 93.44 81 ALA A O 1
ATOM 585 N N . ALA A 1 82 ? -11.330 -2.756 6.751 1.00 94.06 82 ALA A N 1
ATOM 586 C CA . ALA A 1 82 ? -11.915 -1.587 6.098 1.00 94.06 82 ALA A CA 1
ATOM 587 C C . ALA A 1 82 ? -10.893 -0.456 5.909 1.00 94.06 82 ALA A C 1
ATOM 589 O O . ALA A 1 82 ? -10.791 0.098 4.816 1.00 94.06 82 ALA A O 1
ATOM 590 N N . VAL A 1 83 ? -10.102 -0.146 6.942 1.00 92.25 83 VAL A N 1
ATOM 591 C CA . VAL A 1 83 ? -9.051 0.876 6.853 1.00 92.25 83 VAL A CA 1
ATOM 592 C C . VAL A 1 83 ? -7.965 0.443 5.880 1.00 92.25 83 VAL A C 1
ATOM 594 O O . VAL A 1 83 ? -7.573 1.233 5.029 1.00 92.25 83 VAL A O 1
ATOM 597 N N . GLY A 1 84 ? -7.511 -0.808 5.959 1.00 92.44 84 GLY A N 1
ATOM 598 C CA . GLY A 1 84 ? -6.489 -1.316 5.053 1.00 92.44 84 GLY A CA 1
ATOM 599 C C . GLY A 1 84 ? -6.927 -1.276 3.598 1.00 92.44 84 GLY A C 1
ATOM 600 O O . GLY A 1 84 ? -6.186 -0.774 2.759 1.00 92.44 84 GLY A O 1
ATOM 601 N N . ALA A 1 85 ? -8.155 -1.705 3.302 1.00 95.44 85 ALA A N 1
ATOM 602 C CA . ALA A 1 85 ? -8.720 -1.600 1.960 1.00 95.44 85 ALA A CA 1
ATOM 603 C C . ALA A 1 85 ? -8.853 -0.137 1.503 1.00 95.44 85 ALA A C 1
ATOM 605 O O . ALA A 1 85 ? -8.504 0.180 0.369 1.00 95.44 85 ALA A O 1
ATOM 606 N N . GLY A 1 86 ? -9.315 0.756 2.384 1.00 95.44 86 GLY A N 1
ATOM 607 C CA . GLY A 1 86 ? -9.481 2.177 2.078 1.00 95.44 86 GLY A CA 1
ATOM 608 C C . GLY A 1 86 ? -8.157 2.885 1.787 1.00 95.44 86 GLY A C 1
ATOM 609 O O . GLY A 1 86 ? -8.024 3.542 0.756 1.00 95.44 86 GLY A O 1
ATOM 610 N N . VAL A 1 87 ? -7.160 2.710 2.657 1.00 95.44 87 VAL A N 1
ATOM 611 C CA . VAL A 1 87 ? -5.824 3.301 2.484 1.00 95.44 87 VAL A CA 1
ATOM 612 C C . VAL A 1 87 ? -5.129 2.707 1.265 1.00 95.44 87 VAL A C 1
ATOM 614 O O . VAL A 1 87 ? -4.550 3.456 0.485 1.00 95.44 87 VAL A O 1
ATOM 617 N N . LEU A 1 88 ? -5.228 1.391 1.047 1.00 95.31 88 LEU A N 1
ATOM 618 C CA . LEU A 1 88 ? -4.656 0.744 -0.132 1.00 95.31 88 LEU A CA 1
ATOM 619 C C . LEU A 1 88 ? -5.277 1.283 -1.425 1.00 95.31 88 LEU A C 1
ATOM 621 O O . LEU A 1 88 ? -4.547 1.637 -2.344 1.00 95.31 88 LEU A O 1
ATOM 625 N N . ALA A 1 89 ? -6.607 1.384 -1.497 1.00 96.69 89 ALA A N 1
ATOM 626 C CA . ALA A 1 89 ? -7.293 1.918 -2.671 1.00 96.69 89 ALA A CA 1
ATOM 627 C C . ALA A 1 89 ? -6.900 3.377 -2.948 1.00 96.69 89 ALA A C 1
ATOM 629 O O . ALA A 1 89 ? -6.613 3.732 -4.092 1.00 96.69 89 ALA A O 1
ATOM 630 N N . ALA A 1 90 ? -6.830 4.209 -1.904 1.00 95.06 90 ALA A N 1
ATOM 631 C CA . ALA A 1 90 ? -6.392 5.595 -2.026 1.00 95.06 90 ALA A CA 1
ATOM 632 C C . ALA A 1 90 ? -4.928 5.693 -2.486 1.00 95.06 90 ALA A C 1
ATOM 634 O O . ALA A 1 90 ? -4.627 6.437 -3.416 1.00 95.06 90 ALA A O 1
ATOM 635 N N . ALA A 1 91 ? -4.027 4.907 -1.896 1.00 93.69 91 ALA A N 1
ATOM 636 C CA . ALA A 1 91 ? -2.615 4.899 -2.260 1.00 93.69 91 ALA A CA 1
ATOM 637 C C . ALA A 1 91 ? -2.379 4.370 -3.685 1.00 93.69 91 ALA A C 1
ATOM 639 O O . ALA A 1 91 ? -1.556 4.929 -4.405 1.00 93.69 91 ALA A O 1
ATOM 640 N N . LEU A 1 92 ? -3.133 3.356 -4.128 1.00 94.06 92 LEU A N 1
ATOM 641 C CA . LEU A 1 92 ? -3.110 2.879 -5.516 1.00 94.06 92 LEU A CA 1
ATOM 642 C C . LEU A 1 92 ? -3.562 3.971 -6.492 1.00 94.06 92 LEU A C 1
ATOM 644 O O . LEU A 1 92 ? -2.928 4.162 -7.528 1.00 94.06 92 LEU A O 1
ATOM 648 N N . ALA A 1 93 ? -4.634 4.698 -6.162 1.00 93.69 93 ALA A N 1
ATOM 649 C CA . ALA A 1 93 ? -5.120 5.800 -6.987 1.00 93.69 93 ALA A CA 1
ATOM 650 C C . ALA A 1 93 ? -4.083 6.929 -7.088 1.00 93.69 93 ALA A C 1
ATOM 652 O O . ALA A 1 93 ? -3.823 7.415 -8.189 1.00 93.69 93 ALA A O 1
ATOM 653 N N . VAL A 1 94 ? -3.456 7.297 -5.965 1.00 93.00 94 VAL A N 1
ATOM 654 C CA . VAL A 1 94 ? -2.363 8.278 -5.935 1.00 93.00 94 VAL A CA 1
ATOM 655 C C . VAL A 1 94 ? -1.199 7.795 -6.793 1.00 93.00 94 VAL A C 1
ATOM 657 O O . VAL A 1 94 ? -0.815 8.499 -7.717 1.00 93.00 94 VAL A O 1
ATOM 660 N N . ALA A 1 95 ? -0.688 6.584 -6.569 1.00 90.75 95 ALA A N 1
ATOM 661 C CA . ALA A 1 95 ? 0.467 6.075 -7.303 1.00 90.75 95 ALA A CA 1
ATOM 662 C C . ALA A 1 95 ? 0.209 5.976 -8.816 1.00 90.75 95 ALA A C 1
ATOM 664 O O . ALA A 1 95 ? 1.039 6.407 -9.617 1.00 90.75 95 ALA A O 1
ATOM 665 N N . ALA A 1 96 ? -0.968 5.490 -9.223 1.00 90.56 96 ALA A N 1
ATOM 666 C CA . ALA A 1 96 ? -1.364 5.437 -10.630 1.00 90.56 96 ALA A CA 1
ATOM 667 C C . ALA A 1 96 ? -1.472 6.836 -11.261 1.00 90.56 96 ALA A C 1
ATOM 669 O O . ALA A 1 96 ? -1.085 7.032 -12.417 1.00 90.56 96 ALA A O 1
ATOM 670 N N . PHE A 1 97 ? -1.978 7.816 -10.509 1.00 90.88 97 PHE A N 1
ATOM 671 C CA . PHE A 1 97 ? -2.024 9.205 -10.951 1.00 90.88 97 PHE A CA 1
ATOM 672 C C . PHE A 1 97 ? -0.617 9.795 -11.100 1.00 90.88 97 PHE A C 1
ATOM 674 O O . PHE A 1 97 ? -0.327 10.413 -12.124 1.00 90.88 97 PHE A O 1
ATOM 681 N N . THR A 1 98 ? 0.281 9.540 -10.147 1.00 87.44 98 THR A N 1
ATOM 682 C CA . THR A 1 98 ? 1.674 9.998 -10.209 1.00 87.44 98 THR A CA 1
ATOM 683 C C . THR A 1 98 ? 2.410 9.398 -11.409 1.00 87.44 98 THR A C 1
ATOM 685 O O . THR A 1 98 ? 3.068 10.132 -12.138 1.00 87.44 98 THR A O 1
ATOM 688 N N . VAL A 1 99 ? 2.242 8.097 -11.693 1.00 86.94 99 VAL A N 1
ATOM 689 C CA . VAL A 1 99 ? 2.822 7.466 -12.899 1.00 86.94 99 VAL A CA 1
ATOM 690 C C . VAL A 1 99 ? 2.343 8.165 -14.172 1.00 86.94 99 VAL A C 1
ATOM 692 O O . VAL A 1 99 ? 3.143 8.447 -15.062 1.00 86.94 99 VAL A O 1
ATOM 695 N N . ARG A 1 100 ? 1.047 8.490 -14.263 1.00 85.94 100 ARG A N 1
ATOM 696 C CA . ARG A 1 100 ? 0.513 9.237 -15.410 1.00 85.94 100 ARG A CA 1
ATOM 697 C C . ARG A 1 100 ? 1.103 10.636 -15.518 1.00 85.94 100 ARG A C 1
ATOM 699 O O . ARG A 1 100 ? 1.384 11.067 -16.629 1.00 85.94 100 ARG A O 1
ATOM 706 N N . LEU A 1 101 ? 1.298 11.329 -14.399 1.00 82.44 101 LEU A N 1
ATOM 707 C CA . LEU A 1 101 ? 1.969 12.627 -14.396 1.00 82.44 101 LEU A CA 1
ATOM 708 C C . LEU A 1 101 ? 3.404 12.514 -14.915 1.00 82.44 101 LEU A C 1
ATOM 710 O O . LEU A 1 101 ? 3.769 13.274 -15.805 1.00 82.44 101 LEU A O 1
ATOM 714 N N . TYR A 1 102 ? 4.184 11.537 -14.445 1.00 76.94 102 TYR A N 1
ATOM 715 C CA . TYR A 1 102 ? 5.544 11.314 -14.950 1.00 76.94 102 TYR A CA 1
ATOM 716 C C . TYR A 1 102 ? 5.563 11.012 -16.452 1.00 76.94 102 TYR A C 1
ATOM 718 O O . TYR A 1 102 ? 6.377 11.571 -17.182 1.00 76.94 102 TYR A O 1
ATOM 726 N N . ALA A 1 103 ? 4.618 10.203 -16.940 1.00 76.62 103 ALA A N 1
ATOM 727 C CA . ALA A 1 103 ? 4.490 9.918 -18.368 1.00 76.62 103 ALA A CA 1
ATOM 728 C C . ALA A 1 103 ? 4.140 11.167 -19.202 1.00 76.62 103 ALA A C 1
ATOM 730 O O . ALA A 1 103 ? 4.581 11.286 -20.343 1.00 76.62 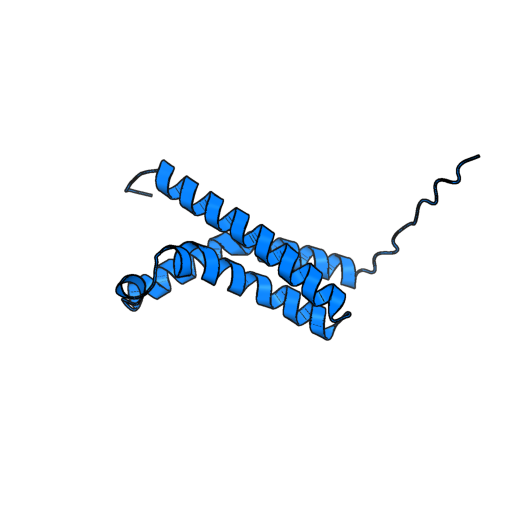103 ALA A O 1
ATOM 731 N N . LEU A 1 104 ? 3.361 12.101 -18.644 1.00 77.12 104 LEU A N 1
ATOM 732 C CA . LEU A 1 104 ? 3.007 13.366 -19.297 1.00 77.12 104 LEU A CA 1
ATOM 733 C C . LEU A 1 104 ? 4.154 14.384 -19.285 1.00 77.12 104 LEU A C 1
ATOM 735 O O . LEU A 1 104 ? 4.257 15.183 -20.214 1.00 77.12 104 LEU A O 1
ATOM 739 N N . CYS A 1 105 ? 5.010 14.358 -18.263 1.00 66.81 105 CYS A N 1
ATOM 740 C CA . CYS A 1 105 ? 6.146 15.270 -18.144 1.00 66.81 105 CYS A CA 1
ATOM 741 C C . CYS A 1 105 ? 7.306 14.955 -19.114 1.00 66.81 105 CYS A C 1
ATOM 743 O O . CYS A 1 105 ? 8.176 15.801 -19.310 1.00 66.81 105 CYS A O 1
ATOM 745 N N . GLY A 1 106 ? 7.285 13.797 -19.784 1.00 52.41 106 GLY A N 1
ATOM 746 C CA . GLY A 1 106 ? 8.296 13.394 -20.766 1.00 52.41 106 GLY A CA 1
ATOM 747 C C . GLY A 1 106 ? 9.630 12.953 -20.137 1.00 52.41 106 GLY A C 1
ATOM 748 O O . GLY A 1 106 ? 9.831 13.086 -18.930 1.00 52.41 106 GLY A O 1
ATOM 749 N N . PRO A 1 107 ? 10.559 12.391 -20.936 1.00 46.50 107 PRO A N 1
ATOM 750 C CA . PRO A 1 107 ? 11.870 11.979 -20.441 1.00 46.50 107 PRO A CA 1
ATOM 751 C C . PRO A 1 107 ? 12.699 13.219 -20.069 1.00 46.50 107 PRO A C 1
ATOM 753 O O . PRO A 1 107 ? 13.174 13.932 -20.952 1.00 46.50 107 PRO A O 1
ATOM 756 N N . GLY A 1 108 ? 12.853 13.491 -18.769 1.00 54.19 108 GLY A N 1
ATOM 757 C CA . GLY A 1 108 ? 13.641 14.628 -18.268 1.00 54.19 108 GLY A CA 1
ATOM 758 C C . GLY A 1 108 ? 13.173 15.279 -16.960 1.00 54.19 108 GLY A C 1
ATOM 759 O O . GLY A 1 108 ? 13.756 16.293 -16.578 1.00 54.19 108 GLY A O 1
ATOM 760 N N . CYS A 1 109 ? 12.148 14.744 -16.288 1.00 49.19 109 CYS A N 1
ATOM 761 C CA . CYS A 1 109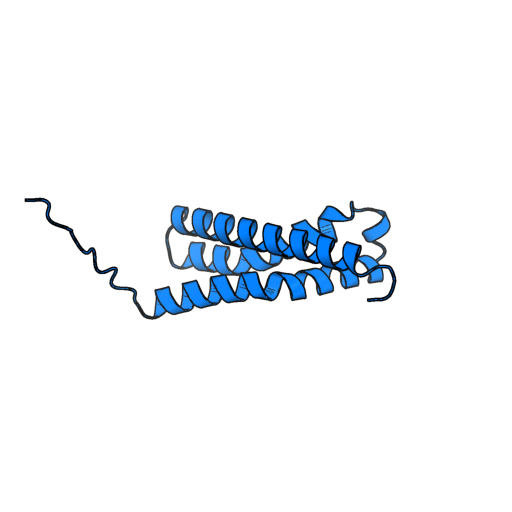 ? 11.808 15.104 -14.904 1.00 49.19 109 CYS A CA 1
ATOM 762 C C . CYS A 1 109 ? 12.451 14.169 -13.882 1.00 49.19 109 CYS A C 1
ATOM 764 O O . CYS A 1 109 ? 12.632 12.976 -14.213 1.00 49.19 109 CYS A O 1
#

Solvent-accessible surface area (backbone atoms only — not comparable to full-atom values): 5852 Å² total; per-residue (Å²): 138,81,81,80,77,76,76,74,76,84,71,50,71,70,54,53,54,48,51,52,48,40,52,49,31,39,65,43,18,63,58,38,21,54,52,35,43,53,52,27,60,78,66,58,46,54,84,79,44,64,67,61,46,39,50,24,50,48,15,12,50,62,38,19,46,57,53,20,52,51,27,48,73,77,54,45,68,67,55,12,52,52,47,25,53,50,37,27,53,52,11,35,52,49,28,53,49,51,53,52,50,53,66,71,66,44,98,84,120

Mean predicted aligned error: 7.8 Å